Protein AF-A0A7C4IWR7-F1 (afdb_monomer_lite)

Structure (mmCIF, N/CA/C/O backbone):
data_AF-A0A7C4IWR7-F1
#
_entry.id   AF-A0A7C4IWR7-F1
#
loop_
_atom_site.group_PDB
_atom_site.id
_atom_site.type_symbol
_atom_site.label_atom_id
_atom_site.label_alt_id
_atom_site.label_comp_id
_atom_site.label_asym_id
_atom_site.label_entity_id
_atom_site.label_seq_id
_atom_site.pdbx_PDB_ins_code
_atom_site.Cartn_x
_atom_site.Cartn_y
_atom_site.Cartn_z
_atom_site.occupancy
_atom_site.B_iso_or_equiv
_atom_site.auth_seq_id
_atom_site.auth_comp_id
_atom_site.auth_asym_id
_atom_site.auth_atom_id
_atom_site.pdbx_PDB_model_num
ATOM 1 N N . MET A 1 1 ? -1.773 11.030 9.600 1.00 74.88 1 MET A N 1
ATOM 2 C CA . MET A 1 1 ? -3.224 10.971 9.296 1.00 74.88 1 MET A CA 1
ATOM 3 C C . MET A 1 1 ? -3.898 12.172 9.924 1.00 74.88 1 MET A C 1
ATOM 5 O O . MET A 1 1 ? -3.512 12.544 11.024 1.00 74.88 1 MET A O 1
ATOM 9 N N . HIS A 1 2 ? -4.875 12.768 9.242 1.00 94.25 2 HIS A N 1
ATOM 10 C CA . HIS A 1 2 ? -5.658 13.878 9.790 1.00 94.25 2 HIS A CA 1
ATOM 11 C C . HIS A 1 2 ? -6.540 13.388 10.956 1.00 94.25 2 HIS A C 1
ATOM 13 O O . HIS A 1 2 ? -7.040 12.262 10.902 1.00 94.25 2 HIS A O 1
ATOM 19 N N . ALA A 1 3 ? -6.758 14.210 11.990 1.00 95.44 3 ALA A N 1
ATOM 20 C CA . ALA A 1 3 ? -7.480 13.809 13.210 1.00 95.44 3 ALA A CA 1
ATOM 21 C C . ALA A 1 3 ? -8.886 13.244 12.921 1.00 95.44 3 ALA A C 1
ATOM 23 O O . ALA A 1 3 ? -9.316 12.253 13.510 1.00 95.44 3 ALA A O 1
ATOM 24 N N . GLU A 1 4 ? -9.577 13.814 11.934 1.00 96.69 4 GLU A N 1
ATOM 25 C CA . GLU A 1 4 ? -10.869 13.314 11.458 1.00 96.69 4 GLU A CA 1
ATOM 26 C C . GLU A 1 4 ? -10.804 11.898 10.874 1.00 96.69 4 GLU A C 1
ATOM 28 O O . GLU A 1 4 ? -11.670 11.071 11.156 1.00 96.69 4 GLU A O 1
ATOM 33 N N . GLN A 1 5 ? -9.766 11.584 10.098 1.00 94.56 5 GLN A N 1
ATOM 34 C CA . GLN A 1 5 ? -9.610 10.257 9.503 1.00 94.56 5 GLN A CA 1
ATOM 35 C C . GLN A 1 5 ? -9.396 9.196 10.586 1.00 94.56 5 GLN A C 1
ATOM 37 O O . GLN A 1 5 ? -9.906 8.085 10.464 1.00 94.56 5 GLN A O 1
ATOM 42 N N . VAL A 1 6 ? -8.680 9.550 11.661 1.00 96.38 6 VAL A N 1
ATOM 43 C CA . VAL A 1 6 ? -8.472 8.673 12.821 1.00 96.38 6 VAL A CA 1
ATOM 44 C C . VAL A 1 6 ? -9.802 8.386 13.515 1.00 96.38 6 VAL A C 1
ATOM 46 O O . VAL A 1 6 ? -10.139 7.220 13.715 1.00 96.38 6 VAL A O 1
ATOM 49 N N . ARG A 1 7 ? -10.598 9.425 13.796 1.00 97.31 7 ARG A N 1
ATOM 50 C CA . ARG A 1 7 ? -11.933 9.290 14.399 1.00 97.31 7 ARG A CA 1
ATOM 51 C C . ARG A 1 7 ? -12.860 8.407 13.556 1.00 97.31 7 ARG A C 1
ATOM 53 O O . ARG A 1 7 ? -13.514 7.517 14.093 1.00 97.31 7 ARG A O 1
ATOM 60 N N . ILE A 1 8 ? -12.901 8.625 12.239 1.00 96.50 8 ILE A N 1
ATOM 61 C CA . ILE A 1 8 ? -13.711 7.817 11.311 1.00 96.50 8 ILE A CA 1
ATOM 62 C C . ILE A 1 8 ? -13.225 6.366 11.289 1.00 96.50 8 ILE A C 1
ATOM 64 O O . ILE A 1 8 ? -14.036 5.447 11.317 1.00 96.50 8 ILE A O 1
ATOM 68 N N . PHE A 1 9 ? -11.913 6.133 11.243 1.00 95.75 9 PHE A N 1
ATOM 69 C CA . PHE A 1 9 ? -11.364 4.780 11.245 1.00 95.75 9 PHE A CA 1
ATOM 70 C C . PHE A 1 9 ? -11.668 4.043 12.555 1.00 95.75 9 PHE A C 1
ATOM 72 O O . PHE A 1 9 ? -12.047 2.873 12.528 1.00 95.75 9 PHE A O 1
ATOM 79 N N . GLN A 1 10 ? -11.552 4.718 13.700 1.00 96.12 10 GLN A N 1
ATOM 80 C CA . GLN A 1 10 ? -11.845 4.141 15.012 1.00 96.12 10 GLN A CA 1
ATOM 81 C C . GLN A 1 10 ? -13.306 3.697 15.143 1.00 96.12 10 GLN A C 1
ATOM 83 O O . GLN A 1 10 ? -13.540 2.624 15.697 1.00 96.12 10 GLN A O 1
ATOM 88 N N . SER A 1 11 ? -14.256 4.441 14.565 1.00 97.44 11 SER A N 1
ATOM 89 C CA . SER A 1 11 ? -15.686 4.097 14.590 1.00 97.44 11 SER A CA 1
ATOM 90 C C . SER A 1 11 ? -16.100 2.998 13.600 1.00 97.44 11 SER A C 1
ATOM 92 O O . SER A 1 11 ? -17.244 2.543 13.625 1.00 97.44 11 SER A O 1
ATOM 94 N N . MET A 1 12 ? -15.200 2.531 12.727 1.00 98.06 12 MET A N 1
ATOM 95 C CA . MET A 1 12 ? -15.508 1.442 11.799 1.00 98.06 12 MET A CA 1
ATOM 96 C C . MET A 1 12 ? -15.619 0.090 12.508 1.00 98.06 12 MET A C 1
ATOM 98 O O . MET A 1 12 ? -14.773 -0.281 13.327 1.00 98.06 12 MET A O 1
ATOM 102 N N . THR A 1 13 ? -16.592 -0.716 12.076 1.00 98.50 13 THR A N 1
ATOM 103 C CA . THR A 1 13 ? -16.639 -2.140 12.425 1.00 98.50 13 THR A CA 1
ATOM 104 C C . THR A 1 13 ? -15.391 -2.870 11.903 1.00 98.50 13 THR A C 1
ATOM 106 O O . THR A 1 13 ? -14.829 -2.466 10.876 1.00 98.50 13 THR A O 1
ATOM 109 N N . PRO A 1 14 ? -14.969 -3.982 12.535 1.00 98.12 14 PRO A N 1
ATOM 110 C CA . PRO A 1 14 ? -13.816 -4.760 12.074 1.00 98.12 14 PRO A CA 1
ATOM 111 C C . PRO A 1 14 ? -13.903 -5.166 10.595 1.00 98.12 14 PRO A C 1
ATOM 113 O O . PRO A 1 14 ? -12.947 -4.987 9.843 1.00 98.12 14 PRO A O 1
ATOM 116 N N . GLY A 1 15 ? -15.077 -5.611 10.131 1.00 98.38 15 GLY A N 1
ATOM 117 C CA . GLY A 1 15 ? -15.279 -5.977 8.725 1.00 98.38 15 GLY A CA 1
ATOM 118 C C . GLY A 1 15 ? -15.120 -4.799 7.757 1.00 98.38 15 GLY A C 1
ATOM 119 O O . GLY A 1 15 ? -14.626 -4.972 6.643 1.00 98.38 15 GLY A O 1
ATOM 120 N N . ARG A 1 16 ? -15.488 -3.578 8.171 1.00 98.06 16 ARG A N 1
ATOM 121 C CA . ARG A 1 16 ? -15.273 -2.373 7.358 1.00 98.06 16 ARG A CA 1
ATOM 122 C C . ARG A 1 16 ? -13.798 -1.966 7.331 1.00 98.06 16 ARG A C 1
ATOM 124 O O . ARG A 1 16 ? -13.315 -1.597 6.264 1.00 98.06 16 ARG A O 1
ATOM 131 N N . LYS A 1 17 ? -13.079 -2.112 8.450 1.00 98.19 17 LYS A N 1
ATOM 132 C CA . LYS A 1 17 ? -11.619 -1.915 8.506 1.00 98.19 17 LYS A CA 1
ATOM 133 C C . LYS A 1 17 ? -10.890 -2.877 7.570 1.00 98.19 17 LYS A C 1
ATOM 135 O O . LYS A 1 17 ? -10.040 -2.436 6.805 1.00 98.19 17 LYS A O 1
ATOM 140 N N . LEU A 1 18 ? -11.272 -4.156 7.569 1.00 98.12 18 LEU A N 1
ATOM 141 C CA . LEU A 1 18 ? -10.682 -5.158 6.680 1.00 98.12 18 LEU A CA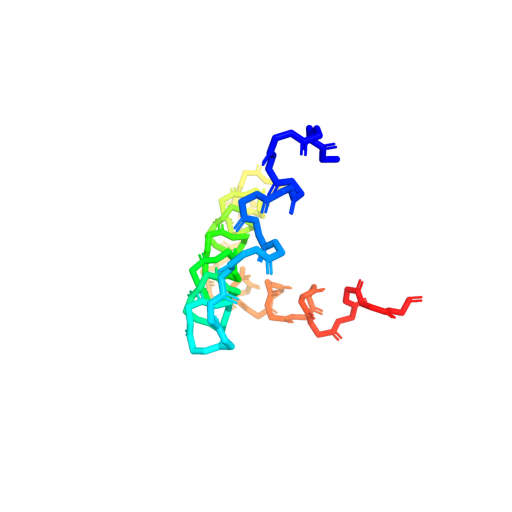 1
ATOM 142 C C . LEU A 1 18 ? -10.907 -4.811 5.204 1.00 98.12 18 LEU A C 1
ATOM 144 O O . LEU A 1 18 ? -9.958 -4.796 4.425 1.00 98.12 18 LEU A O 1
ATOM 148 N N . ARG A 1 19 ? -12.144 -4.466 4.819 1.00 98.19 19 ARG A N 1
ATOM 149 C CA . ARG A 1 19 ? -12.440 -4.042 3.440 1.00 98.19 19 ARG A CA 1
ATOM 150 C C . ARG A 1 19 ? -11.614 -2.827 3.021 1.00 98.19 19 ARG A C 1
ATOM 152 O O . ARG A 1 19 ? -11.065 -2.824 1.923 1.00 98.19 19 ARG A O 1
ATOM 159 N N . LEU A 1 20 ? -11.488 -1.829 3.898 1.00 97.62 20 LEU A N 1
ATOM 160 C CA . LEU A 1 20 ? -10.663 -0.651 3.634 1.00 97.62 20 LEU A CA 1
ATOM 161 C C . LEU A 1 20 ? -9.182 -1.020 3.469 1.00 97.62 20 LEU A C 1
ATOM 163 O O . LEU A 1 20 ? -8.535 -0.528 2.549 1.00 97.62 20 LEU A 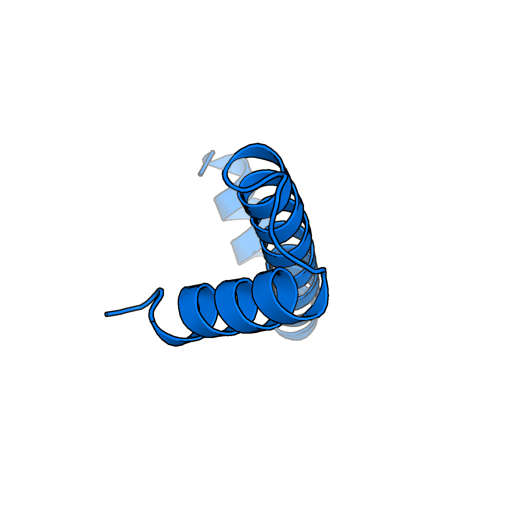O 1
ATOM 167 N N . ALA A 1 21 ? -8.649 -1.904 4.317 1.00 96.31 21 ALA A N 1
ATOM 168 C CA . ALA A 1 21 ? -7.264 -2.362 4.225 1.00 96.31 21 ALA A CA 1
ATOM 169 C C . ALA A 1 21 ? -6.978 -3.057 2.883 1.00 96.31 21 ALA A C 1
ATOM 171 O O . ALA A 1 21 ? -5.977 -2.750 2.239 1.00 96.31 21 ALA A O 1
ATOM 172 N N . VAL A 1 22 ? -7.887 -3.921 2.416 1.00 97.75 22 VAL A N 1
ATOM 173 C CA . VAL A 1 22 ? -7.781 -4.570 1.096 1.00 97.75 22 VAL A CA 1
ATOM 174 C C . VAL A 1 22 ? -7.795 -3.532 -0.030 1.00 97.75 22 VAL A C 1
ATOM 176 O O . VAL A 1 22 ? -6.944 -3.564 -0.916 1.00 97.75 22 VAL A O 1
ATOM 179 N N . GLN A 1 23 ? -8.710 -2.560 0.019 1.00 97.94 23 GLN A N 1
ATOM 180 C CA . GLN A 1 23 ? -8.776 -1.492 -0.986 1.00 97.94 23 GLN A CA 1
ATOM 181 C C . GLN A 1 23 ? -7.499 -0.639 -1.022 1.00 97.94 23 GLN A C 1
ATOM 183 O O . GLN A 1 23 ? -7.011 -0.293 -2.104 1.00 97.94 23 GLN A O 1
ATOM 188 N N . LEU A 1 24 ? -6.948 -0.305 0.147 1.00 95.62 24 LEU A N 1
ATOM 189 C CA . LEU A 1 24 ? -5.686 0.424 0.263 1.00 95.62 24 LEU A CA 1
ATOM 190 C C . LEU A 1 24 ? -4.514 -0.394 -0.282 1.00 95.62 24 LEU A C 1
ATOM 192 O O . LEU A 1 24 ? -3.706 0.153 -1.031 1.00 95.62 24 LEU A O 1
ATOM 196 N N . HIS A 1 25 ? -4.452 -1.692 0.025 1.00 95.38 25 HIS A N 1
ATOM 197 C CA . HIS A 1 25 ? -3.428 -2.596 -0.497 1.00 95.38 25 HIS A CA 1
ATOM 198 C C . HIS A 1 25 ? -3.431 -2.627 -2.031 1.00 95.38 25 HIS A C 1
ATOM 200 O O . HIS A 1 25 ? -2.404 -2.370 -2.660 1.00 95.38 25 HIS A O 1
ATOM 206 N N . GLU A 1 26 ? -4.595 -2.840 -2.647 1.00 96.44 26 GLU A N 1
ATOM 207 C CA . GLU A 1 26 ? -4.733 -2.852 -4.107 1.00 96.44 26 GLU A CA 1
ATOM 208 C C . GLU A 1 26 ? -4.352 -1.511 -4.743 1.00 96.44 26 GLU A C 1
ATOM 210 O O . GLU A 1 26 ? -3.690 -1.454 -5.784 1.00 96.44 26 GLU A O 1
ATOM 215 N N . SER A 1 27 ? -4.736 -0.406 -4.102 1.00 97.38 27 SER A N 1
ATOM 216 C CA . SER A 1 27 ? -4.408 0.939 -4.582 1.00 97.38 27 SER A CA 1
ATOM 217 C C . SER A 1 27 ? -2.906 1.209 -4.517 1.00 97.38 27 SER A C 1
ATOM 219 O O . SER A 1 27 ? -2.321 1.681 -5.494 1.00 97.38 27 SER A O 1
ATOM 221 N N . ALA A 1 28 ? -2.261 0.839 -3.408 1.00 96.06 28 ALA A N 1
ATOM 222 C CA . ALA A 1 28 ? -0.817 0.935 -3.253 1.00 96.06 28 ALA A CA 1
ATOM 223 C C . ALA A 1 28 ? -0.085 0.065 -4.287 1.00 96.06 28 ALA A C 1
ATOM 225 O O . ALA A 1 28 ? 0.897 0.510 -4.887 1.00 96.06 28 ALA A O 1
ATOM 226 N N . ARG A 1 29 ? -0.578 -1.154 -4.545 1.00 95.69 29 ARG A N 1
ATOM 227 C CA . ARG A 1 29 ? -0.001 -2.070 -5.533 1.00 95.69 29 ARG A CA 1
ATOM 228 C C . ARG A 1 29 ? -0.046 -1.486 -6.943 1.00 95.69 29 ARG A C 1
ATOM 230 O O . ARG A 1 29 ? 0.979 -1.486 -7.626 1.00 95.69 29 ARG A O 1
ATOM 237 N N . ARG A 1 30 ? -1.188 -0.928 -7.362 1.00 97.12 30 ARG A N 1
ATOM 238 C CA . ARG A 1 30 ? -1.316 -0.240 -8.661 1.00 97.12 30 ARG A CA 1
ATOM 239 C C . ARG A 1 30 ? -0.362 0.945 -8.774 1.00 97.12 30 ARG A C 1
ATOM 241 O O . ARG A 1 30 ? 0.342 1.061 -9.773 1.00 97.12 30 ARG A O 1
ATOM 248 N N . LEU A 1 31 ? -0.288 1.782 -7.738 1.00 97.38 31 LEU A N 1
ATOM 249 C CA . LEU A 1 31 ? 0.616 2.932 -7.724 1.00 97.38 31 LEU A CA 1
ATOM 250 C C . LEU A 1 31 ? 2.083 2.499 -7.853 1.00 97.38 31 LEU A C 1
ATOM 252 O O . LEU A 1 31 ? 2.839 3.089 -8.625 1.00 97.38 31 LEU A O 1
ATOM 256 N N . LYS A 1 32 ? 2.482 1.439 -7.140 1.00 97.06 32 LYS A N 1
ATOM 257 C CA . LYS A 1 32 ? 3.842 0.895 -7.209 1.00 97.06 32 LYS A CA 1
ATOM 258 C C . LYS A 1 32 ? 4.178 0.368 -8.602 1.00 97.06 32 LYS A C 1
ATOM 260 O O . LYS A 1 32 ? 5.265 0.652 -9.089 1.00 97.06 32 LYS A O 1
ATOM 265 N N . ILE A 1 33 ? 3.260 -0.354 -9.245 1.00 97.81 33 ILE A N 1
ATOM 266 C CA . ILE A 1 33 ? 3.445 -0.845 -10.619 1.00 97.81 33 ILE A CA 1
ATOM 267 C C . ILE A 1 33 ? 3.659 0.326 -11.584 1.00 97.81 33 ILE A C 1
ATOM 269 O O . ILE A 1 33 ? 4.623 0.313 -12.345 1.00 97.81 33 ILE A O 1
ATOM 273 N N . SER A 1 34 ? 2.818 1.362 -11.522 1.00 97.81 34 SER A N 1
ATOM 274 C CA . SER A 1 34 ? 2.972 2.551 -12.372 1.00 97.81 34 SER A CA 1
ATOM 275 C C . SER A 1 34 ? 4.303 3.266 -12.134 1.00 97.81 34 SER A C 1
ATOM 277 O O . SER A 1 34 ? 4.963 3.678 -13.086 1.00 97.81 34 SER A O 1
ATOM 279 N N . ALA A 1 35 ? 4.734 3.377 -10.874 1.00 97.62 35 ALA A N 1
ATOM 280 C CA . ALA A 1 35 ? 6.033 3.948 -10.537 1.00 97.62 35 ALA A CA 1
ATOM 281 C C . ALA A 1 35 ? 7.195 3.115 -11.102 1.00 97.62 35 ALA A C 1
ATOM 283 O O . ALA A 1 35 ? 8.119 3.686 -11.673 1.00 97.62 35 ALA A O 1
ATOM 284 N N . LEU A 1 36 ? 7.130 1.783 -10.998 1.00 98.06 36 LEU A N 1
ATOM 285 C CA . LEU A 1 36 ? 8.149 0.883 -11.547 1.00 98.06 36 LEU A CA 1
ATOM 286 C C . LEU A 1 36 ? 8.230 0.978 -13.073 1.00 98.06 36 LEU A C 1
ATOM 288 O O . LEU A 1 36 ? 9.331 1.062 -13.599 1.00 98.06 36 LEU A O 1
ATOM 292 N N . ARG A 1 37 ? 7.093 1.041 -13.778 1.00 97.88 37 ARG A N 1
ATOM 293 C CA . ARG A 1 37 ? 7.074 1.230 -15.241 1.00 97.88 37 ARG A CA 1
ATOM 294 C C . ARG A 1 37 ? 7.716 2.549 -15.656 1.00 97.88 37 ARG A C 1
ATOM 296 O O . ARG A 1 37 ? 8.452 2.600 -16.630 1.00 97.88 37 ARG A O 1
ATOM 303 N N . ARG A 1 38 ? 7.463 3.618 -14.896 1.00 97.94 38 ARG A N 1
ATOM 304 C CA . ARG A 1 38 ? 8.094 4.921 -15.138 1.00 97.94 38 ARG A CA 1
ATOM 305 C C . ARG A 1 38 ? 9.605 4.892 -14.880 1.00 97.94 38 ARG A C 1
ATOM 307 O O . ARG A 1 38 ? 10.341 5.562 -15.592 1.00 97.94 38 ARG A O 1
ATOM 314 N N . GLN A 1 39 ? 10.055 4.177 -13.850 1.00 97.88 39 GL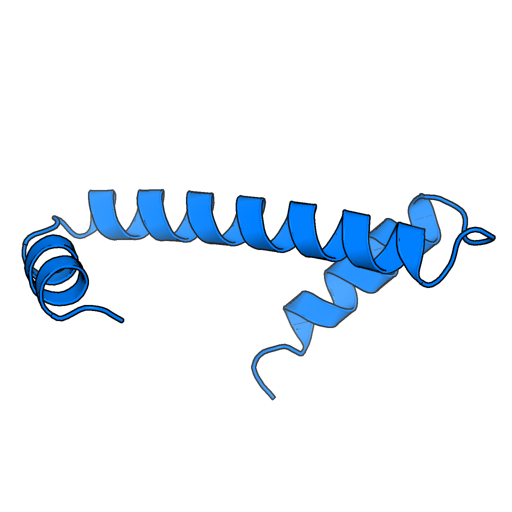N A N 1
ATOM 315 C CA . GLN A 1 39 ? 11.476 4.074 -13.485 1.00 97.88 39 GLN A CA 1
ATOM 316 C C . GLN A 1 39 ? 12.259 3.125 -14.398 1.00 97.88 39 GLN A C 1
ATOM 318 O O . GLN A 1 39 ? 13.450 3.335 -14.610 1.00 97.88 39 GLN A O 1
ATOM 323 N N . HIS A 1 40 ? 11.591 2.107 -14.940 1.00 97.19 40 HIS A N 1
ATOM 324 C CA . HIS A 1 40 ? 12.178 1.073 -15.786 1.00 97.19 40 HIS A CA 1
ATOM 325 C C . HIS A 1 40 ? 11.328 0.855 -17.049 1.00 97.19 40 HIS A C 1
ATOM 327 O O . HIS A 1 40 ? 10.597 -0.137 -17.131 1.00 97.19 40 HIS A O 1
ATOM 333 N N . PRO A 1 41 ? 11.381 1.781 -18.028 1.00 96.75 41 PRO A N 1
ATOM 334 C CA . PRO A 1 41 ? 10.565 1.695 -19.243 1.00 96.75 41 PRO A CA 1
ATOM 335 C C . PRO A 1 41 ? 10.897 0.486 -20.132 1.00 96.75 41 PRO A C 1
ATOM 337 O O . PRO A 1 41 ? 10.081 0.084 -20.952 1.00 96.75 41 PRO A O 1
ATOM 340 N N . ASP A 1 42 ? 12.094 -0.078 -19.977 1.00 98.00 42 ASP A N 1
ATOM 341 C CA . ASP A 1 42 ? 12.635 -1.215 -20.723 1.00 98.00 42 ASP A CA 1
ATOM 342 C C . ASP A 1 42 ? 12.227 -2.580 -20.145 1.00 98.00 42 ASP A C 1
ATOM 344 O O . ASP A 1 42 ? 12.447 -3.622 -20.765 1.00 98.00 42 ASP A O 1
ATOM 348 N N . TRP A 1 43 ? 11.652 -2.613 -18.941 1.00 97.88 43 TRP A N 1
ATOM 349 C CA . TRP A 1 43 ? 11.287 -3.874 -18.308 1.00 97.88 43 TRP A CA 1
ATOM 350 C C . TRP A 1 43 ? 9.996 -4.445 -18.884 1.00 97.88 43 TRP A C 1
ATOM 352 O O . TRP A 1 43 ? 8.966 -3.778 -18.939 1.00 97.88 43 TRP A O 1
ATOM 362 N N . ALA A 1 44 ? 10.029 -5.741 -19.194 1.00 97.44 44 ALA A N 1
ATOM 363 C CA . ALA A 1 44 ? 8.827 -6.506 -19.494 1.00 97.44 44 ALA A CA 1
ATOM 364 C C . ALA A 1 44 ? 7.853 -6.520 -18.299 1.00 97.44 44 ALA A C 1
ATOM 366 O O . ALA A 1 44 ? 8.266 -6.508 -17.131 1.00 97.44 44 ALA A O 1
ATOM 367 N N . ASP A 1 45 ? 6.554 -6.618 -18.588 1.00 96.19 45 ASP A N 1
ATOM 368 C CA . ASP A 1 45 ? 5.489 -6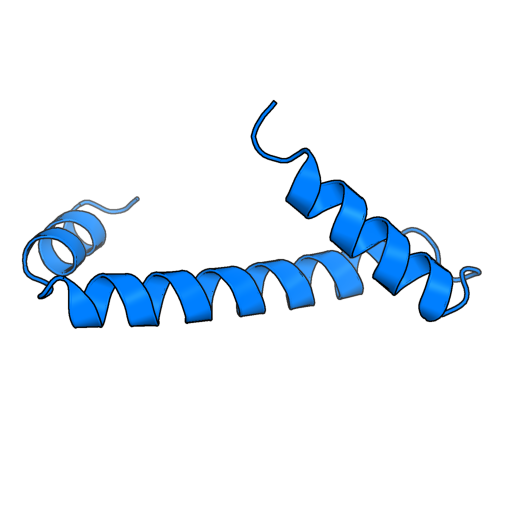.577 -17.578 1.00 96.19 45 ASP A CA 1
ATOM 369 C C . ASP A 1 45 ? 5.644 -7.650 -16.489 1.00 96.19 45 ASP A C 1
ATOM 371 O O . ASP A 1 45 ? 5.422 -7.367 -15.308 1.00 96.19 45 ASP A O 1
ATOM 375 N N . ASP A 1 46 ? 6.112 -8.850 -16.839 1.00 97.19 46 ASP A N 1
ATOM 376 C CA . ASP A 1 46 ? 6.359 -9.924 -15.870 1.00 97.19 46 ASP A CA 1
ATOM 377 C C . ASP A 1 46 ? 7.434 -9.548 -14.845 1.00 97.19 46 ASP A C 1
ATOM 379 O O . ASP A 1 46 ? 7.309 -9.837 -13.649 1.00 97.19 46 ASP A O 1
ATOM 383 N N . ARG A 1 47 ? 8.480 -8.838 -15.290 1.00 98.12 47 ARG A N 1
ATOM 384 C CA . ARG A 1 47 ? 9.548 -8.346 -14.413 1.00 98.12 47 ARG A CA 1
ATOM 385 C C . ARG A 1 47 ? 9.026 -7.253 -13.484 1.00 98.12 47 ARG A C 1
ATOM 387 O O . ARG A 1 47 ? 9.337 -7.276 -12.293 1.00 98.12 47 ARG A O 1
ATOM 394 N N . ILE A 1 48 ? 8.187 -6.348 -13.991 1.00 98.06 48 ILE A N 1
ATOM 395 C CA . ILE A 1 48 ? 7.509 -5.326 -13.179 1.00 98.06 48 ILE A CA 1
ATOM 396 C C . ILE A 1 48 ? 6.610 -5.984 -12.126 1.00 98.06 48 ILE A C 1
ATOM 398 O O . ILE A 1 48 ? 6.669 -5.622 -10.949 1.00 98.06 48 ILE A O 1
ATOM 402 N N . ALA A 1 49 ? 5.808 -6.979 -12.516 1.00 95.81 49 ALA A N 1
ATOM 403 C CA . ALA A 1 49 ? 4.905 -7.685 -11.614 1.00 95.81 49 ALA A CA 1
ATOM 404 C C . ALA A 1 49 ? 5.668 -8.447 -10.522 1.00 95.81 49 ALA A C 1
ATOM 406 O O . ALA A 1 49 ? 5.292 -8.374 -9.346 1.00 95.81 49 ALA A O 1
ATOM 407 N N . LYS A 1 50 ? 6.761 -9.133 -10.885 1.00 97.38 50 LYS A N 1
ATOM 408 C CA . LYS A 1 50 ? 7.654 -9.800 -9.930 1.00 97.38 50 LYS A CA 1
ATOM 409 C C . LYS A 1 50 ? 8.263 -8.791 -8.962 1.00 97.38 50 LYS A C 1
ATOM 411 O O . LYS A 1 50 ? 8.178 -8.992 -7.751 1.00 97.38 50 LYS A O 1
ATOM 416 N N . LYS A 1 51 ? 8.794 -7.673 -9.468 1.00 97.56 51 LYS A N 1
ATOM 417 C CA . LYS A 1 51 ? 9.424 -6.672 -8.605 1.00 97.56 51 LYS A CA 1
ATOM 418 C C . LYS A 1 51 ? 8.428 -6.006 -7.663 1.00 97.56 51 LYS A C 1
ATOM 420 O O . LYS A 1 51 ? 8.738 -5.801 -6.494 1.00 97.56 51 LYS A O 1
ATOM 425 N N . ALA A 1 52 ? 7.219 -5.714 -8.138 1.00 96.31 52 ALA A N 1
ATOM 426 C CA . ALA A 1 52 ? 6.153 -5.202 -7.289 1.00 96.31 52 ALA A CA 1
ATOM 427 C C . ALA A 1 52 ? 5.840 -6.180 -6.145 1.00 96.31 52 ALA A C 1
ATOM 429 O O . ALA A 1 52 ? 5.739 -5.747 -5.002 1.00 96.31 52 ALA A O 1
ATOM 430 N N . ARG A 1 53 ? 5.748 -7.491 -6.417 1.00 95.44 53 ARG A N 1
ATOM 431 C CA . ARG A 1 53 ? 5.544 -8.508 -5.367 1.00 95.44 53 ARG A CA 1
ATOM 432 C C . ARG A 1 53 ? 6.678 -8.507 -4.338 1.00 95.44 53 ARG A C 1
ATOM 434 O O . ARG A 1 53 ? 6.386 -8.482 -3.149 1.00 95.44 53 ARG A O 1
ATOM 441 N N . GLU A 1 54 ? 7.936 -8.472 -4.780 1.00 96.44 54 GLU A N 1
ATOM 442 C CA . GLU A 1 54 ? 9.100 -8.402 -3.880 1.00 96.44 54 GLU A CA 1
ATOM 443 C C . GLU A 1 54 ? 9.048 -7.170 -2.967 1.00 96.44 54 GLU A C 1
ATOM 445 O O . GLU A 1 54 ? 9.250 -7.288 -1.763 1.00 96.44 54 GLU A O 1
ATOM 450 N N . VAL A 1 55 ? 8.730 -5.992 -3.516 1.00 95.44 55 VAL A N 1
ATOM 451 C CA . VAL A 1 55 ? 8.641 -4.752 -2.727 1.00 95.44 55 VAL A CA 1
ATOM 452 C C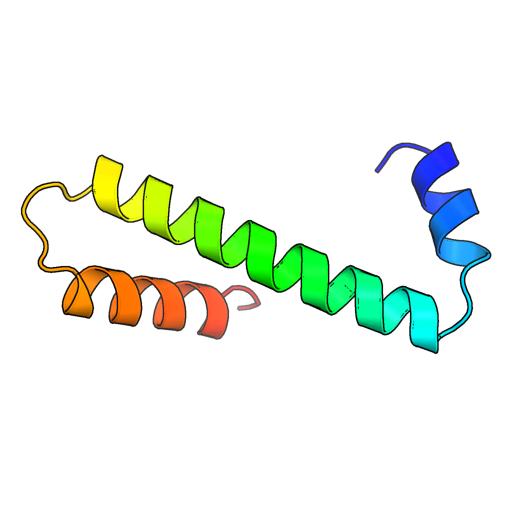 . VAL A 1 55 ? 7.608 -4.874 -1.610 1.00 95.44 55 VAL A C 1
ATOM 454 O O . VAL A 1 55 ? 7.885 -4.456 -0.49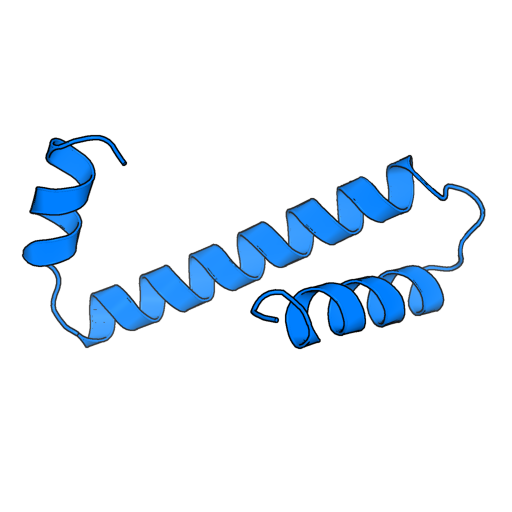5 1.00 95.44 55 VAL A O 1
ATOM 457 N N . PHE A 1 56 ? 6.430 -5.441 -1.885 1.00 93.06 56 PHE A N 1
ATOM 458 C CA . PHE A 1 56 ? 5.399 -5.617 -0.857 1.00 93.06 56 PHE A CA 1
ATOM 459 C C . PHE A 1 56 ? 5.730 -6.729 0.143 1.00 93.06 56 PHE A C 1
ATOM 461 O O . PHE A 1 56 ? 5.323 -6.621 1.296 1.00 93.06 56 PHE A O 1
ATOM 468 N N . LEU A 1 57 ? 6.477 -7.759 -0.267 1.00 94.00 57 LEU A N 1
ATOM 469 C CA . LEU A 1 57 ? 6.928 -8.826 0.627 1.00 94.00 57 LEU A CA 1
ATOM 470 C C . LEU A 1 57 ? 7.903 -8.303 1.696 1.00 94.00 57 LEU A C 1
ATOM 472 O O . LEU A 1 57 ? 7.811 -8.713 2.848 1.00 94.00 57 LEU A O 1
ATOM 476 N N . TYR A 1 58 ? 8.791 -7.377 1.324 1.00 94.19 58 TYR A N 1
ATOM 477 C CA . TYR A 1 58 ? 9.831 -6.825 2.205 1.00 94.19 58 TYR A CA 1
ATOM 478 C C . TYR A 1 58 ? 9.536 -5.400 2.705 1.00 94.19 58 TYR A C 1
ATOM 480 O O . TYR A 1 58 ? 10.409 -4.734 3.242 1.00 94.19 58 TYR A O 1
ATOM 488 N N . ALA A 1 59 ? 8.310 -4.898 2.546 1.00 84.31 59 ALA A N 1
ATOM 489 C CA . ALA A 1 59 ? 7.956 -3.533 2.959 1.00 84.31 59 ALA A CA 1
ATOM 490 C C . ALA A 1 59 ? 7.914 -3.323 4.488 1.00 84.31 59 ALA A C 1
ATOM 492 O O . ALA A 1 59 ? 7.787 -2.186 4.934 1.00 84.31 59 ALA A O 1
ATOM 493 N N . GLY A 1 60 ? 7.951 -4.404 5.274 1.00 76.44 60 GLY A N 1
ATOM 494 C CA . GLY A 1 60 ? 7.853 -4.384 6.738 1.00 76.44 60 GLY A CA 1
ATOM 495 C C . GLY A 1 60 ? 9.139 -4.760 7.481 1.00 76.44 60 GLY A C 1
ATOM 496 O O . GLY A 1 60 ? 9.065 -4.974 8.688 1.00 76.44 60 GLY A O 1
ATOM 497 N N . THR A 1 61 ? 10.266 -4.888 6.774 1.00 51.78 61 THR A N 1
ATOM 498 C CA . THR A 1 61 ? 11.613 -5.099 7.342 1.00 51.78 61 THR A CA 1
ATOM 499 C C . THR A 1 61 ? 12.386 -3.794 7.345 1.00 51.78 61 THR A C 1
ATOM 501 O O . THR A 1 61 ? 13.010 -3.485 8.378 1.00 51.78 61 THR A O 1
#

pLDDT: mean 95.22, std 7.03, range [51.78, 98.5]

Foldseek 3Di:
DDPVVVVVLVPDDPVVNVVVVVVVVVVVLVVQLVVLCVVCVPDDSVVSNVVSVVCVVPVPD

Sequence (61 aa):
MHAEQVRIFQSMTPGRKLRLAVQLHESARRLKISALRRQHPDWADDRIAKKAREVFLYAGT

Secondary structure (DSSP, 8-state):
--HHHHHHHHTS-HHHHHHHHHHHHHHHHHHHHHHHHHH-TTS-HHHHHHHHHHHHHTTT-

Radius of gyration: 15.3 Å; chains: 1; bounding box: 29×24×36 Å